Protein AF-A0A3E2C8P9-F1 (afdb_monomer)

Mean predicted aligned error: 7.42 Å

Foldseek 3Di:
DDDDDDDPACLDDPVRVVVVLVVQLVVQQVLCVVAVVDRGSPPQKAWDDCVRVVNDNYPPDTDMHGDGDPVVLVVQQPPPPPGDD

InterPro domains:
  IPR043519 Nucleotidyltransferase superfamily [SSF81301] (17-73)

Radius of gyration: 17.84 Å; Cα contacts (8 Å, |Δi|>4): 79; chains: 1; bounding box: 36×39×56 Å

Structure (mmCIF, N/CA/C/O backbone):
data_AF-A0A3E2C8P9-F1
#
_entry.id   AF-A0A3E2C8P9-F1
#
loop_
_atom_site.group_PDB
_atom_site.id
_atom_site.type_symbol
_atom_site.label_atom_id
_atom_site.label_alt_id
_atom_site.label_comp_id
_atom_site.label_asym_id
_atom_site.label_entity_id
_atom_site.label_seq_id
_atom_site.pdbx_PDB_ins_code
_atom_site.Cartn_x
_atom_site.Cartn_y
_atom_site.Cartn_z
_atom_site.occupancy
_atom_site.B_iso_or_equiv
_atom_site.auth_seq_id
_atom_site.auth_comp_id
_atom_site.auth_asym_id
_atom_site.auth_atom_id
_atom_site.pdbx_PDB_model_num
ATOM 1 N N . MET A 1 1 ? 1.588 -16.288 -41.545 1.00 48.25 1 MET A N 1
ATOM 2 C CA . MET A 1 1 ? 2.703 -15.782 -40.717 1.00 48.25 1 MET A CA 1
ATOM 3 C C . MET A 1 1 ? 2.307 -15.946 -39.261 1.00 48.25 1 MET A C 1
ATOM 5 O O . MET A 1 1 ? 1.229 -15.492 -38.909 1.00 48.25 1 MET A O 1
ATOM 9 N N . SER A 1 2 ? 3.104 -16.645 -38.451 1.00 58.94 2 SER A N 1
ATOM 10 C CA . SER A 1 2 ? 2.856 -16.777 -37.009 1.00 58.94 2 SER A CA 1
ATOM 11 C C . SER A 1 2 ? 3.592 -15.653 -36.291 1.00 58.94 2 SER A C 1
ATOM 13 O O . SER A 1 2 ? 4.822 -15.648 -36.273 1.00 58.94 2 SER A O 1
ATOM 15 N N . SER A 1 3 ? 2.869 -14.677 -35.746 1.00 64.81 3 SER A N 1
ATOM 16 C CA . SER A 1 3 ? 3.457 -13.690 -34.840 1.00 64.81 3 SER A CA 1
ATOM 17 C C . SER A 1 3 ? 3.579 -14.318 -33.454 1.00 64.81 3 SER A C 1
ATOM 19 O O . SER A 1 3 ? 2.571 -14.548 -32.786 1.00 64.81 3 SER A O 1
ATOM 21 N N . ASN A 1 4 ? 4.802 -14.598 -33.012 1.00 70.12 4 ASN A N 1
ATOM 22 C CA . ASN A 1 4 ? 5.043 -14.986 -31.627 1.00 70.12 4 ASN A CA 1
ATOM 23 C C . ASN A 1 4 ? 4.892 -13.741 -30.743 1.00 70.12 4 ASN A C 1
ATOM 25 O O . ASN A 1 4 ? 5.646 -12.781 -30.890 1.00 70.12 4 ASN A O 1
ATOM 29 N N . VAL A 1 5 ? 3.914 -13.745 -29.835 1.00 70.44 5 VAL A N 1
ATOM 30 C CA . VAL A 1 5 ? 3.794 -12.704 -28.808 1.00 70.44 5 VAL A CA 1
ATOM 31 C C . VAL A 1 5 ? 4.873 -12.962 -27.760 1.00 70.44 5 VAL A C 1
ATOM 33 O O . VAL A 1 5 ? 4.792 -13.924 -26.997 1.00 70.44 5 VAL A O 1
ATOM 36 N N . ILE A 1 6 ? 5.905 -12.120 -27.738 1.00 66.75 6 ILE A N 1
ATOM 37 C CA . ILE A 1 6 ? 6.966 -12.174 -26.729 1.00 66.75 6 ILE A CA 1
ATOM 38 C C . ILE A 1 6 ? 6.453 -11.470 -25.468 1.00 66.75 6 ILE A C 1
ATOM 40 O O . ILE A 1 6 ? 6.219 -10.260 -25.480 1.00 66.75 6 ILE A O 1
ATOM 44 N N . ARG A 1 7 ? 6.274 -12.220 -24.374 1.00 64.12 7 ARG A N 1
ATOM 45 C CA . ARG A 1 7 ? 5.967 -11.641 -23.060 1.00 64.12 7 ARG A CA 1
ATOM 46 C C . ARG A 1 7 ? 7.229 -11.019 -22.474 1.00 64.12 7 ARG A C 1
ATOM 48 O O . ARG A 1 7 ? 8.233 -11.701 -22.296 1.00 64.12 7 ARG A O 1
ATOM 55 N N . HIS A 1 8 ? 7.164 -9.727 -22.180 1.00 64.56 8 HIS A N 1
ATOM 56 C CA . HIS A 1 8 ? 8.179 -9.038 -21.392 1.00 64.56 8 HIS A CA 1
ATOM 57 C C . HIS A 1 8 ? 7.732 -9.082 -19.934 1.00 64.56 8 HIS A C 1
ATOM 59 O O . HIS A 1 8 ? 7.145 -8.134 -19.422 1.00 64.56 8 HIS A O 1
ATOM 65 N N . ASP A 1 9 ? 7.933 -10.225 -19.286 1.00 66.12 9 ASP A N 1
ATOM 66 C CA . ASP A 1 9 ? 7.635 -10.352 -17.863 1.00 66.12 9 ASP A CA 1
ATOM 67 C C . ASP A 1 9 ? 8.660 -9.539 -17.050 1.00 66.12 9 ASP A C 1
ATOM 69 O O . A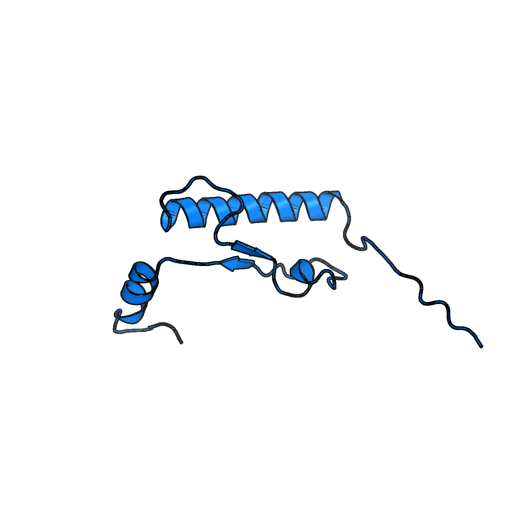SP A 1 9 ? 9.839 -9.478 -17.397 1.00 66.12 9 ASP A O 1
ATOM 73 N N . ASN A 1 10 ? 8.225 -8.926 -15.943 1.00 68.31 10 ASN A N 1
ATOM 74 C CA . ASN A 1 10 ? 9.087 -8.185 -15.007 1.00 68.31 10 ASN A CA 1
ATOM 75 C C . ASN A 1 10 ? 9.834 -6.970 -15.598 1.00 68.31 10 ASN A C 1
ATOM 77 O O . ASN A 1 10 ? 10.984 -6.723 -15.237 1.00 68.31 10 ASN A O 1
ATOM 81 N N . ILE A 1 11 ? 9.168 -6.170 -16.440 1.00 84.81 11 ILE A N 1
ATOM 82 C CA . ILE A 1 11 ? 9.708 -4.904 -16.990 1.00 84.81 11 ILE A CA 1
ATOM 83 C C . ILE A 1 11 ? 10.230 -3.977 -15.876 1.00 84.81 11 ILE A C 1
ATOM 85 O O . ILE A 1 11 ? 11.207 -3.254 -16.060 1.00 84.81 11 ILE A O 1
ATOM 89 N N . ILE A 1 12 ? 9.602 -4.023 -14.698 1.00 90.44 12 ILE A N 1
ATOM 90 C CA . ILE A 1 12 ? 9.992 -3.222 -13.539 1.00 90.44 12 ILE A CA 1
ATOM 91 C C . ILE A 1 12 ? 11.133 -3.925 -12.771 1.00 90.44 12 ILE A C 1
ATOM 93 O O . ILE A 1 12 ? 10.940 -5.051 -12.281 1.00 90.44 12 ILE A O 1
ATOM 97 N N . PRO A 1 13 ? 12.294 -3.259 -12.582 1.00 93.56 13 PRO A N 1
ATOM 98 C CA . PRO A 1 13 ? 13.435 -3.827 -11.870 1.00 93.56 13 PRO A CA 1
ATOM 99 C C . PRO A 1 13 ? 13.084 -4.317 -10.463 1.00 93.56 13 PRO A C 1
ATOM 101 O O . PRO A 1 13 ? 12.260 -3.726 -9.762 1.00 93.56 13 PRO A O 1
ATOM 104 N N . LEU A 1 14 ? 13.756 -5.382 -10.015 1.00 93.12 14 LEU A N 1
ATOM 105 C CA . LEU A 1 14 ? 13.512 -5.982 -8.699 1.00 93.12 14 LEU A CA 1
ATOM 106 C C . LEU A 1 14 ? 13.667 -4.973 -7.552 1.00 93.12 14 LEU A C 1
ATOM 108 O O . LEU A 1 14 ? 12.792 -4.898 -6.696 1.00 93.12 14 LEU A O 1
ATOM 112 N N . VAL A 1 15 ? 14.735 -4.171 -7.569 1.00 96.38 15 VAL A N 1
ATOM 113 C CA . VAL A 1 15 ? 15.003 -3.148 -6.540 1.00 96.38 15 VAL A CA 1
ATOM 114 C C . VAL A 1 15 ? 13.872 -2.117 -6.471 1.00 96.38 15 VAL A C 1
ATOM 116 O O . VAL A 1 15 ? 13.462 -1.690 -5.389 1.00 96.38 15 VAL A O 1
ATOM 119 N N . THR A 1 16 ? 13.305 -1.758 -7.624 1.00 95.81 16 THR A N 1
ATOM 120 C CA . THR A 1 16 ? 12.157 -0.853 -7.700 1.00 95.81 16 THR A CA 1
ATOM 121 C C . THR A 1 16 ? 10.910 -1.501 -7.104 1.00 95.81 16 THR A C 1
ATOM 123 O O . THR A 1 16 ? 10.248 -0.885 -6.274 1.00 95.81 16 THR A O 1
ATOM 126 N N . ARG A 1 17 ? 10.621 -2.767 -7.438 1.00 95.19 17 ARG A N 1
ATOM 127 C CA . ARG A 1 17 ? 9.491 -3.515 -6.853 1.00 95.19 17 ARG A CA 1
ATOM 128 C C . ARG A 1 17 ? 9.620 -3.685 -5.338 1.00 95.19 17 ARG A C 1
ATOM 130 O O . ARG A 1 17 ? 8.630 -3.542 -4.631 1.00 95.19 17 ARG A O 1
ATOM 137 N N . GLN A 1 18 ? 10.829 -3.927 -4.831 1.00 97.56 18 GLN A N 1
ATOM 138 C CA . GLN A 1 18 ? 11.106 -3.979 -3.389 1.00 97.56 18 GLN A CA 1
ATOM 139 C C . GLN A 1 18 ? 10.850 -2.627 -2.713 1.00 97.56 18 GLN A C 1
ATOM 141 O O . GLN A 1 18 ? 10.238 -2.575 -1.648 1.00 97.56 18 GLN A O 1
ATOM 146 N N . SER A 1 19 ? 11.258 -1.530 -3.354 1.00 97.62 19 SER A N 1
ATOM 147 C CA . SER A 1 19 ? 10.997 -0.176 -2.853 1.00 97.62 19 SER A CA 1
ATOM 148 C C . SER A 1 19 ? 9.499 0.142 -2.824 1.00 97.62 19 SER A C 1
ATOM 150 O O . SER A 1 19 ? 9.012 0.707 -1.847 1.00 97.62 19 SER A O 1
ATOM 152 N N . ILE A 1 20 ? 8.756 -0.257 -3.864 1.00 96.94 20 ILE A N 1
ATOM 153 C CA . ILE A 1 20 ? 7.294 -0.118 -3.917 1.00 96.94 20 ILE A CA 1
ATOM 154 C C . ILE A 1 20 ? 6.646 -0.921 -2.787 1.00 96.94 20 ILE A C 1
ATOM 156 O O . ILE A 1 20 ? 5.848 -0.364 -2.039 1.00 96.94 20 ILE A O 1
ATOM 160 N N . ALA A 1 21 ? 7.044 -2.185 -2.607 1.00 97.56 21 ALA A N 1
ATOM 161 C CA . ALA A 1 21 ? 6.524 -3.044 -1.547 1.00 97.56 21 ALA A CA 1
ATOM 162 C C . ALA A 1 21 ? 6.757 -2.454 -0.150 1.00 97.56 21 ALA A C 1
ATOM 164 O O . ALA A 1 21 ? 5.825 -2.355 0.642 1.00 97.56 21 ALA A O 1
ATOM 165 N N . SER A 1 22 ? 7.973 -1.982 0.137 1.00 98.44 22 SER A N 1
ATOM 166 C CA . SER A 1 22 ? 8.288 -1.346 1.421 1.00 98.44 22 SER A CA 1
ATOM 167 C C . SER A 1 22 ? 7.424 -0.105 1.687 1.00 98.44 22 SER A C 1
ATOM 169 O O . SER A 1 22 ? 6.898 0.060 2.791 1.00 98.44 22 SER A O 1
ATOM 171 N N . ARG A 1 23 ? 7.214 0.746 0.673 1.00 97.69 23 ARG A N 1
ATOM 172 C CA . ARG A 1 23 ? 6.360 1.939 0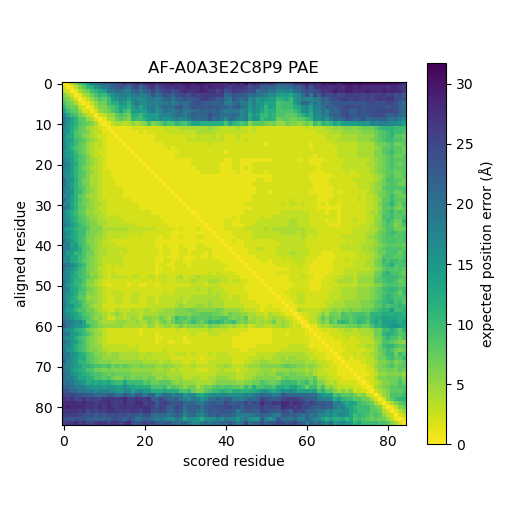.793 1.00 97.69 23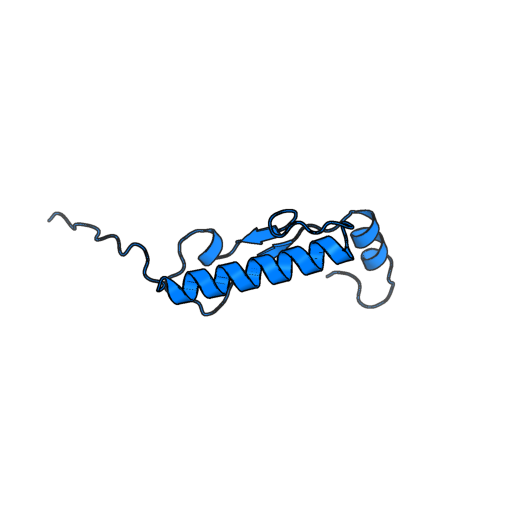 ARG A CA 1
ATOM 173 C C . ARG A 1 23 ? 4.889 1.578 0.979 1.00 97.69 23 ARG A C 1
ATOM 175 O O . ARG A 1 23 ? 4.238 2.162 1.836 1.00 97.69 23 ARG A O 1
ATOM 182 N N . TYR A 1 24 ? 4.387 0.594 0.239 1.00 98.06 24 TYR A N 1
ATOM 183 C CA . TYR A 1 24 ? 3.022 0.091 0.384 1.00 98.06 24 TYR A CA 1
ATOM 184 C C . TYR A 1 24 ? 2.746 -0.430 1.794 1.00 98.06 24 TYR A C 1
ATOM 186 O O . TYR A 1 24 ? 1.741 -0.059 2.396 1.00 98.06 24 TYR A O 1
ATOM 194 N N . HIS A 1 25 ? 3.652 -1.243 2.344 1.00 98.38 25 HIS A N 1
ATOM 195 C CA . HIS A 1 25 ? 3.533 -1.758 3.709 1.00 98.38 25 HIS A CA 1
ATOM 196 C C . HIS A 1 25 ? 3.567 -0.630 4.742 1.00 98.38 25 HIS A C 1
ATOM 198 O O . HIS A 1 25 ? 2.762 -0.623 5.669 1.00 98.38 25 HIS A O 1
ATOM 204 N N . THR A 1 26 ? 4.422 0.376 4.532 1.00 98.44 26 THR A N 1
ATOM 205 C CA . THR A 1 26 ? 4.488 1.569 5.393 1.00 98.44 26 THR A CA 1
ATOM 206 C C . THR A 1 26 ? 3.167 2.346 5.389 1.00 98.44 26 THR A C 1
ATOM 208 O O . THR A 1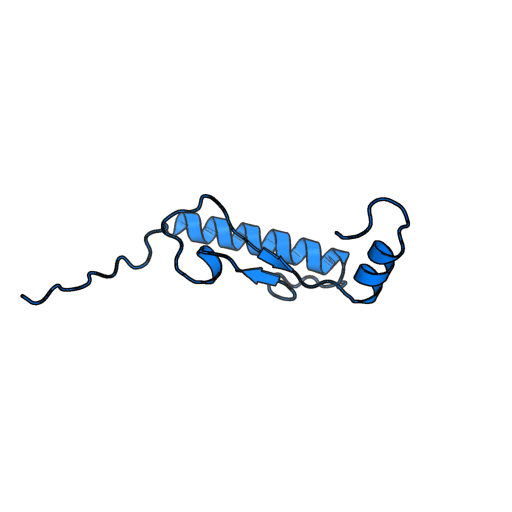 26 ? 2.646 2.669 6.454 1.00 98.44 26 THR A O 1
ATOM 211 N N . VAL A 1 27 ? 2.596 2.610 4.208 1.00 97.75 27 VAL A N 1
ATOM 212 C CA . VAL A 1 27 ? 1.305 3.310 4.070 1.00 97.75 27 VAL A CA 1
ATOM 213 C C . VAL A 1 27 ? 0.171 2.487 4.681 1.00 97.75 27 VAL A C 1
ATOM 215 O O . VAL A 1 27 ? -0.613 3.009 5.467 1.00 97.75 27 VAL A O 1
ATOM 218 N N . THR A 1 28 ? 0.121 1.188 4.381 1.00 98.38 28 THR A N 1
ATOM 219 C CA . THR A 1 28 ? -0.894 0.265 4.911 1.00 98.38 28 THR A CA 1
ATOM 220 C C . THR A 1 28 ? -0.869 0.224 6.434 1.00 98.38 28 THR A C 1
ATOM 222 O O . THR A 1 28 ? -1.911 0.329 7.074 1.00 98.38 28 THR A O 1
ATOM 225 N N . LYS A 1 29 ? 0.324 0.135 7.030 1.00 98.50 29 LYS A N 1
ATOM 226 C CA . LYS A 1 29 ? 0.495 0.158 8.482 1.00 98.50 29 LYS A CA 1
ATOM 227 C C . LYS A 1 29 ? -0.016 1.451 9.100 1.00 98.50 29 LYS A C 1
ATOM 229 O O . LYS A 1 29 ? -0.730 1.392 10.092 1.00 98.50 29 LYS A O 1
ATOM 234 N N . ALA A 1 30 ? 0.332 2.599 8.519 1.00 98.12 30 ALA A N 1
ATOM 235 C CA . ALA A 1 30 ? -0.101 3.897 9.029 1.00 98.12 30 ALA A CA 1
ATOM 236 C C . ALA A 1 30 ? -1.635 4.019 9.032 1.00 98.12 30 ALA A C 1
ATOM 238 O O . ALA A 1 30 ? -2.219 4.424 10.031 1.00 98.12 30 ALA A O 1
ATOM 239 N N . ILE A 1 31 ? -2.290 3.589 7.951 1.00 97.12 31 ILE A N 1
ATOM 240 C CA . ILE A 1 31 ? -3.756 3.576 7.837 1.00 97.12 31 ILE A CA 1
ATOM 241 C C . ILE A 1 31 ? -4.380 2.613 8.852 1.00 97.12 31 ILE A C 1
ATOM 243 O O . ILE A 1 31 ? -5.355 2.958 9.515 1.00 97.12 31 ILE A O 1
ATOM 247 N N . ASN A 1 32 ? -3.801 1.425 9.025 1.00 98.06 32 ASN A N 1
ATOM 248 C CA . ASN A 1 32 ? -4.289 0.443 9.992 1.00 98.06 32 ASN A CA 1
ATOM 249 C C . ASN A 1 32 ? -4.129 0.901 11.442 1.00 98.06 32 ASN A C 1
ATOM 251 O O . ASN A 1 32 ? -4.992 0.612 12.271 1.00 98.06 32 ASN A O 1
ATOM 255 N N . GLN A 1 33 ? -3.064 1.635 11.750 1.00 98.00 33 GLN A N 1
ATOM 256 C CA . GLN A 1 33 ? -2.875 2.225 13.070 1.00 98.00 33 GLN A CA 1
ATOM 257 C C . GLN A 1 33 ? -3.903 3.324 13.336 1.00 98.00 33 GLN A C 1
ATOM 259 O O . GLN A 1 33 ? -4.473 3.349 14.422 1.00 98.00 33 GLN A O 1
ATOM 264 N N . GLU A 1 34 ? -4.159 4.180 12.344 1.00 96.00 34 GLU A N 1
ATOM 265 C CA . GLU A 1 34 ? -5.084 5.307 12.469 1.00 96.00 34 GLU A CA 1
ATOM 266 C C . GLU A 1 34 ? -6.542 4.852 12.598 1.00 96.00 34 GLU A C 1
ATOM 268 O O . GLU A 1 34 ? -7.249 5.280 13.505 1.00 96.00 34 GLU A O 1
ATOM 273 N N . PHE A 1 35 ? -6.996 3.966 11.709 1.00 95.88 35 PHE A N 1
ATOM 274 C CA . PHE A 1 35 ? -8.426 3.683 11.563 1.00 95.88 35 PHE A CA 1
ATOM 275 C C . PHE A 1 35 ? -8.858 2.329 12.129 1.00 95.88 35 PHE A C 1
ATOM 277 O O . PHE A 1 35 ? -10.024 2.148 12.461 1.00 95.88 35 PHE A O 1
ATOM 284 N N . TRP A 1 36 ? -7.938 1.374 12.264 1.00 96.44 36 TRP A N 1
ATOM 285 C CA . TRP A 1 36 ? -8.272 -0.010 12.623 1.00 96.44 36 TRP A CA 1
ATOM 286 C C . TRP A 1 36 ? -7.647 -0.470 13.945 1.00 96.44 36 TRP A C 1
ATOM 288 O O . TRP A 1 36 ? -7.834 -1.623 14.334 1.00 96.44 36 TRP A O 1
ATOM 298 N N . ASN A 1 37 ? -6.892 0.400 14.635 1.00 96.69 37 ASN A N 1
ATOM 299 C CA . ASN A 1 37 ? -6.102 0.057 15.825 1.00 96.69 37 ASN A CA 1
ATOM 300 C C . ASN A 1 37 ? -5.270 -1.231 15.621 1.00 96.69 37 ASN A C 1
ATOM 302 O O . ASN A 1 37 ? -5.198 -2.111 16.482 1.00 96.69 37 ASN A O 1
ATOM 306 N N . SER A 1 38 ? -4.677 -1.369 14.434 1.00 97.38 38 SER A N 1
ATOM 307 C CA . SER A 1 38 ? -3.974 -2.568 13.981 1.00 97.38 38 SER A CA 1
ATOM 308 C C . SER A 1 38 ? -2.569 -2.220 13.498 1.00 97.38 38 SER A C 1
ATOM 310 O O . SER A 1 38 ? -2.337 -1.188 12.877 1.00 97.38 38 SER A O 1
ATOM 312 N N . THR A 1 39 ? -1.602 -3.099 13.762 1.00 97.62 39 THR A N 1
ATOM 313 C CA . THR A 1 39 ? -0.212 -2.957 13.288 1.00 97.62 39 THR A CA 1
ATOM 314 C C . THR A 1 39 ? 0.057 -3.719 11.993 1.00 97.62 39 THR A C 1
ATOM 316 O O . THR A 1 39 ? 1.204 -3.784 11.546 1.00 97.62 39 THR A O 1
ATOM 319 N N . SER A 1 40 ? -0.985 -4.307 11.401 1.00 97.62 40 SER A N 1
ATOM 320 C CA . SER A 1 40 ? -0.898 -5.064 10.158 1.00 97.62 40 SER A CA 1
ATOM 321 C C . SER A 1 40 ? -0.397 -4.196 9.005 1.00 97.62 40 SER A C 1
ATOM 323 O O . SER A 1 40 ? -0.843 -3.068 8.808 1.00 97.62 40 SER A O 1
ATOM 325 N N . GLU A 1 41 ? 0.506 -4.750 8.203 1.00 97.88 41 GLU A N 1
ATOM 326 C CA . GLU A 1 41 ? 1.092 -4.071 7.042 1.00 97.88 41 GLU A CA 1
ATOM 327 C C . GLU A 1 41 ? 0.460 -4.536 5.717 1.00 97.88 41 GLU A C 1
ATOM 329 O O . GLU A 1 41 ? 0.932 -4.167 4.640 1.00 97.88 41 GLU A O 1
ATOM 334 N N . THR A 1 42 ? -0.583 -5.374 5.778 1.00 96.88 42 THR A N 1
ATOM 335 C CA . THR A 1 42 ? -1.180 -6.033 4.600 1.00 96.88 42 THR A CA 1
ATOM 336 C C . THR A 1 42 ? -2.707 -6.011 4.542 1.00 96.88 42 THR A C 1
ATOM 338 O O . THR A 1 42 ? -3.264 -6.300 3.488 1.00 96.88 42 THR A O 1
ATOM 341 N N . THR A 1 43 ? -3.397 -5.705 5.640 1.00 97.81 43 THR A N 1
ATOM 342 C CA . THR A 1 43 ? -4.871 -5.662 5.685 1.00 97.81 43 THR A CA 1
ATOM 343 C C . THR A 1 43 ? -5.403 -4.285 5.304 1.00 97.81 43 THR A C 1
ATOM 345 O O . THR A 1 43 ? -4.683 -3.300 5.440 1.00 97.81 43 THR A O 1
ATOM 348 N N . HIS A 1 44 ? -6.669 -4.221 4.875 1.00 97.81 44 HIS A N 1
ATOM 349 C CA . HIS A 1 44 ? -7.399 -2.982 4.546 1.00 97.81 44 HIS A CA 1
ATOM 350 C C . HIS A 1 44 ? -6.752 -2.116 3.456 1.00 97.81 44 HIS A C 1
ATOM 352 O O . HIS A 1 44 ? -7.051 -0.931 3.325 1.00 97.81 44 HIS A O 1
ATOM 358 N N . SER A 1 45 ? -5.881 -2.708 2.641 1.00 97.75 45 SER A N 1
ATOM 359 C CA . SER A 1 45 ? -5.309 -2.069 1.464 1.00 97.75 45 SER A CA 1
ATOM 360 C C . SER A 1 45 ? -5.177 -3.063 0.315 1.00 97.75 45 SER A C 1
ATOM 362 O O . SER A 1 45 ? -5.010 -4.268 0.519 1.00 97.75 45 SER A O 1
ATOM 364 N N . LEU A 1 46 ? -5.248 -2.552 -0.911 1.00 97.88 46 LEU A N 1
ATOM 365 C CA . LEU A 1 46 ? -5.097 -3.324 -2.134 1.00 97.88 46 LEU A CA 1
ATOM 366 C C . LEU A 1 46 ? -4.336 -2.505 -3.178 1.00 97.88 46 LEU A C 1
ATOM 368 O O . LEU A 1 46 ? -4.688 -1.359 -3.459 1.00 97.88 46 LEU A O 1
ATOM 372 N N . TYR A 1 47 ? -3.328 -3.107 -3.814 1.00 97.25 47 TYR A N 1
ATOM 373 C CA . TYR A 1 47 ? -2.762 -2.544 -5.039 1.00 97.25 47 TYR A CA 1
ATOM 374 C C . TYR A 1 47 ? -3.817 -2.529 -6.140 1.00 97.25 47 TYR A C 1
ATOM 376 O O . TYR A 1 47 ? -4.362 -3.572 -6.506 1.00 97.25 47 TYR A O 1
ATOM 384 N N . VAL A 1 48 ? -4.048 -1.363 -6.728 1.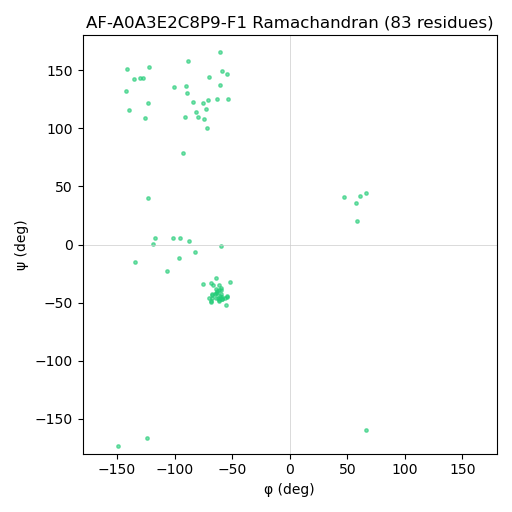00 96.31 48 VAL A N 1
ATOM 385 C CA . VAL A 1 48 ? -4.951 -1.205 -7.869 1.00 96.31 48 VAL A CA 1
ATOM 386 C C . VAL A 1 48 ? -4.207 -0.548 -9.031 1.00 96.31 48 VAL A C 1
ATOM 388 O O . VAL A 1 48 ? -2.973 -0.550 -9.085 1.00 96.31 48 VAL A O 1
ATOM 391 N N . GLY A 1 49 ? -4.946 -0.077 -10.033 1.00 94.50 49 GLY A N 1
ATOM 392 C CA . GLY A 1 49 ? -4.337 0.548 -11.199 1.00 94.50 49 GLY A CA 1
ATOM 393 C C . GLY A 1 49 ? -3.509 -0.420 -12.044 1.00 94.50 49 GLY A C 1
ATOM 394 O O . GLY A 1 49 ? -3.700 -1.639 -12.021 1.00 94.50 49 GLY A O 1
ATOM 395 N N . SER A 1 50 ? -2.606 0.136 -12.849 1.00 93.50 50 SER A N 1
ATOM 396 C CA . SER A 1 50 ? -1.762 -0.646 -13.761 1.00 93.50 50 SER A CA 1
ATOM 397 C C . SER A 1 50 ? -0.824 -1.592 -13.006 1.00 93.50 50 SER A C 1
ATOM 399 O O . SER A 1 50 ? -0.638 -2.735 -13.427 1.00 93.50 50 SER A O 1
ATOM 401 N N . TYR A 1 51 ? -0.278 -1.146 -11.871 1.00 94.06 51 TYR A N 1
ATOM 402 C CA . TYR A 1 51 ? 0.629 -1.943 -11.051 1.00 94.06 51 TYR A CA 1
ATOM 403 C C . TYR A 1 51 ? -0.104 -3.113 -10.387 1.00 94.06 51 TYR A C 1
ATOM 405 O O . TYR A 1 51 ? 0.317 -4.258 -10.542 1.00 94.06 51 TYR A O 1
ATOM 413 N N . GLY A 1 52 ? -1.253 -2.862 -9.747 1.00 93.75 52 GLY A N 1
ATOM 414 C CA . GLY A 1 52 ? -2.062 -3.907 -9.112 1.00 93.75 52 GLY A CA 1
ATOM 415 C C . GLY A 1 52 ? -2.637 -4.939 -10.085 1.00 93.75 52 GLY A C 1
ATOM 416 O O . GLY A 1 52 ? -2.789 -6.103 -9.730 1.00 93.75 52 GLY A O 1
ATOM 417 N N . ARG A 1 53 ? -2.897 -4.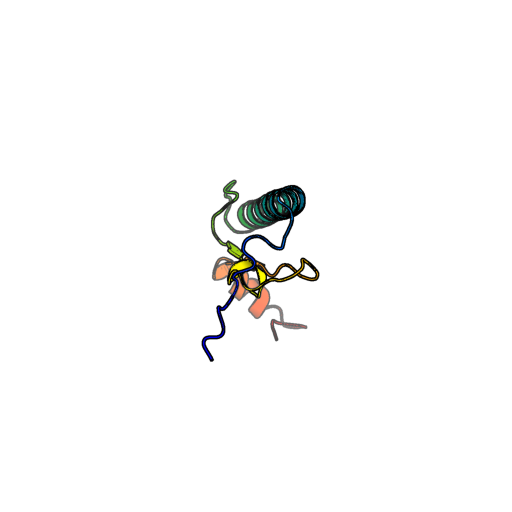549 -11.343 1.00 93.00 53 ARG A N 1
ATOM 418 C CA . ARG A 1 53 ? -3.353 -5.466 -12.406 1.00 93.00 53 ARG A CA 1
ATOM 419 C C . ARG A 1 53 ? -2.222 -6.152 -13.174 1.00 93.00 53 ARG A C 1
ATOM 421 O O . ARG A 1 53 ? -2.505 -6.874 -14.127 1.00 93.00 53 ARG A O 1
ATOM 428 N N . ASN A 1 54 ? -0.963 -5.933 -12.792 1.00 90.38 54 ASN A N 1
ATOM 429 C CA . ASN A 1 54 ? 0.208 -6.479 -13.480 1.00 90.38 54 ASN A CA 1
ATOM 430 C C . ASN A 1 54 ? 0.288 -6.079 -14.973 1.00 90.38 54 ASN A C 1
ATOM 432 O O . ASN A 1 54 ? 0.714 -6.857 -15.823 1.00 90.38 54 ASN A O 1
ATOM 436 N N . THR A 1 55 ? -0.140 -4.856 -15.302 1.00 89.75 55 THR A N 1
ATOM 437 C CA . THR A 1 55 ? -0.045 -4.274 -16.655 1.00 89.75 55 THR A CA 1
ATOM 438 C C . THR A 1 55 ? 0.855 -3.036 -16.702 1.00 89.75 55 THR A C 1
ATOM 440 O O . THR A 1 55 ? 0.910 -2.351 -17.722 1.00 89.75 55 THR A O 1
ATOM 443 N N . ALA A 1 56 ? 1.518 -2.697 -15.595 1.00 90.50 56 ALA A N 1
ATOM 444 C CA . ALA A 1 56 ? 2.433 -1.567 -15.519 1.00 90.50 56 ALA A CA 1
ATOM 445 C C . ALA A 1 56 ? 3.725 -1.846 -16.300 1.00 90.50 56 ALA A C 1
ATOM 447 O O . ALA A 1 56 ? 4.435 -2.815 -16.036 1.00 90.50 56 ALA A O 1
ATOM 448 N N . ILE A 1 57 ? 4.044 -0.955 -17.239 1.00 88.88 57 ILE A N 1
ATOM 449 C CA . ILE A 1 57 ? 5.305 -0.973 -17.999 1.00 88.88 57 ILE A CA 1
ATOM 450 C C . ILE A 1 57 ? 6.370 -0.044 -17.396 1.00 88.88 57 ILE A C 1
ATOM 452 O O . ILE A 1 57 ? 7.531 -0.091 -17.785 1.00 88.88 57 ILE A O 1
ATOM 456 N N . ASN A 1 58 ? 5.977 0.817 -16.458 1.00 87.88 58 ASN A N 1
ATOM 457 C CA . ASN A 1 58 ? 6.843 1.718 -15.707 1.00 87.88 58 ASN A CA 1
ATOM 458 C C . ASN A 1 58 ? 6.253 1.941 -14.301 1.00 87.88 58 ASN A C 1
ATOM 460 O O . ASN A 1 58 ? 5.283 1.286 -13.924 1.00 87.88 58 ASN A O 1
ATOM 464 N N . THR A 1 59 ? 6.844 2.849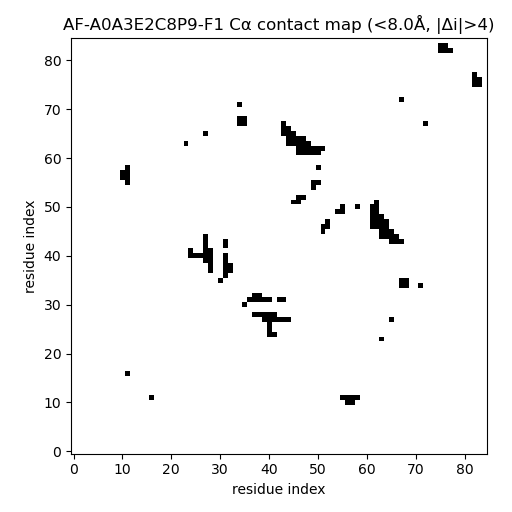 -13.524 1.00 87.44 59 THR A N 1
ATOM 465 C CA . THR A 1 59 ? 6.413 3.165 -12.152 1.00 87.44 59 THR A CA 1
ATOM 466 C C . THR A 1 59 ? 6.085 4.645 -11.989 1.00 87.44 59 THR A C 1
ATOM 468 O O . THR A 1 59 ? 6.498 5.245 -10.999 1.00 87.44 59 THR A O 1
ATOM 471 N N . SER A 1 60 ? 5.430 5.248 -12.990 1.00 86.88 60 SER A N 1
ATOM 472 C CA . SER A 1 60 ? 4.983 6.648 -12.903 1.00 86.88 60 SER A CA 1
ATOM 473 C C . SER A 1 60 ? 4.104 6.846 -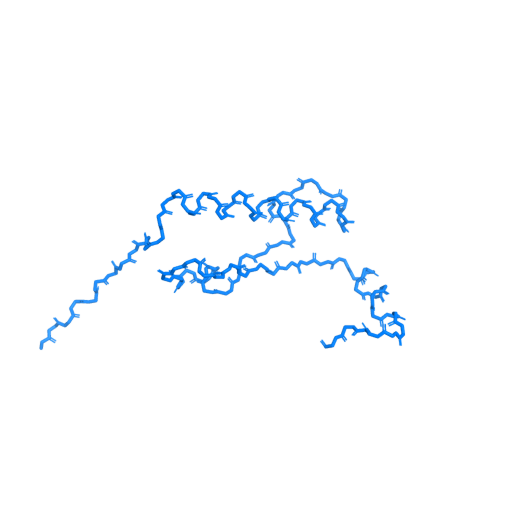11.670 1.00 86.88 60 SER A C 1
ATOM 475 O O . SER A 1 60 ? 4.418 7.667 -10.815 1.00 86.88 60 SER A O 1
ATOM 477 N N . ASP A 1 61 ? 3.081 5.998 -11.544 1.00 88.31 61 ASP A N 1
ATOM 478 C CA . ASP A 1 61 ? 2.070 6.073 -10.497 1.00 88.31 61 ASP A CA 1
ATOM 479 C C . ASP A 1 61 ? 1.816 4.680 -9.913 1.00 88.31 61 ASP A C 1
ATOM 481 O O . ASP A 1 61 ? 1.848 3.670 -10.627 1.00 88.31 61 ASP A O 1
ATOM 485 N N . ILE A 1 62 ? 1.591 4.628 -8.600 1.00 94.88 62 ILE A N 1
ATOM 486 C CA . ILE A 1 62 ? 1.230 3.416 -7.862 1.00 94.88 62 ILE A CA 1
ATOM 487 C C . ILE A 1 62 ? -0.060 3.711 -7.107 1.00 94.88 62 ILE A C 1
ATOM 489 O O . ILE A 1 62 ? -0.052 4.449 -6.124 1.00 94.88 62 ILE A O 1
ATOM 493 N N . ASP A 1 63 ? -1.153 3.111 -7.566 1.00 95.75 63 ASP A N 1
ATOM 494 C CA . ASP A 1 63 ? -2.472 3.311 -6.979 1.00 95.75 63 ASP A CA 1
ATOM 495 C C . ASP A 1 63 ? -2.726 2.296 -5.856 1.00 95.75 63 ASP A C 1
ATOM 497 O O . ASP A 1 63 ? -2.560 1.083 -6.037 1.00 95.75 63 ASP A O 1
ATOM 501 N N . ILE A 1 64 ? -3.162 2.789 -4.696 1.00 97.06 64 ILE A N 1
ATOM 502 C CA . ILE A 1 64 ? -3.514 1.974 -3.529 1.00 97.06 64 ILE A CA 1
ATOM 503 C C . ILE A 1 64 ? -4.956 2.293 -3.150 1.00 97.06 64 ILE A C 1
ATOM 505 O O . ILE A 1 64 ? -5.288 3.440 -2.860 1.00 97.06 64 ILE A O 1
ATOM 509 N N . LEU A 1 65 ? -5.806 1.271 -3.149 1.00 97.38 65 LEU A N 1
ATOM 510 C CA . LEU A 1 65 ? -7.151 1.348 -2.597 1.00 97.38 65 LEU A CA 1
ATOM 511 C C . LEU A 1 65 ? -7.096 0.957 -1.125 1.00 97.38 65 LEU A C 1
ATOM 513 O O . LEU A 1 65 ? -6.418 -0.006 -0.775 1.00 97.38 65 LEU A O 1
ATOM 517 N N . VAL A 1 66 ? -7.791 1.704 -0.273 1.00 96.25 66 VAL A N 1
ATOM 518 C CA . VAL A 1 66 ? -7.777 1.511 1.179 1.00 96.25 66 VAL A CA 1
ATOM 519 C C . VAL A 1 66 ? -9.200 1.448 1.704 1.00 96.25 66 VAL A C 1
ATOM 521 O O . VAL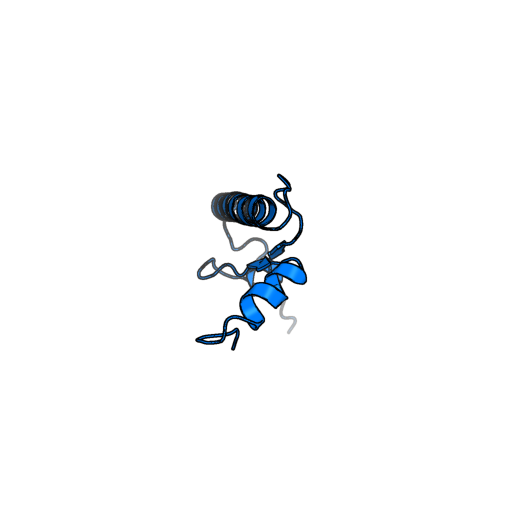 A 1 66 ? -10.088 2.134 1.198 1.00 96.25 66 VAL A O 1
ATOM 524 N N . GLU A 1 67 ? -9.409 0.601 2.699 1.00 95.19 67 GLU A N 1
ATOM 525 C CA . GLU A 1 67 ? -10.677 0.446 3.398 1.00 95.19 67 GLU A CA 1
ATOM 526 C C . GLU A 1 67 ? -10.606 1.204 4.728 1.00 95.19 67 GLU A C 1
ATOM 528 O O . GLU A 1 67 ? -9.613 1.112 5.455 1.00 95.19 67 GLU A O 1
ATOM 533 N N . ILE A 1 68 ? -11.663 1.944 5.052 1.00 93.19 68 ILE A N 1
ATOM 534 C CA . ILE A 1 68 ? -11.828 2.629 6.339 1.00 93.19 68 ILE A CA 1
ATOM 535 C C . ILE A 1 68 ? -13.125 2.152 7.009 1.00 93.19 68 ILE A C 1
ATOM 537 O O . ILE A 1 68 ? -14.051 1.756 6.296 1.00 93.19 68 ILE A O 1
ATOM 541 N N . PRO A 1 69 ? -13.224 2.191 8.350 1.00 93.69 69 PRO A N 1
ATOM 542 C CA . PRO A 1 69 ? -14.451 1.844 9.055 1.00 93.69 69 PRO A CA 1
ATOM 543 C C . PRO A 1 69 ? -15.632 2.726 8.638 1.00 93.69 69 PRO A C 1
ATOM 545 O O . PRO A 1 69 ? -15.476 3.910 8.333 1.00 93.69 69 PRO A O 1
ATOM 548 N N . GLU A 1 70 ? -16.840 2.168 8.695 1.00 90.44 70 GLU A N 1
ATOM 549 C CA . GLU A 1 70 ? -18.073 2.890 8.361 1.00 90.44 70 GLU A CA 1
ATOM 550 C C . GLU A 1 70 ? -18.288 4.125 9.252 1.00 90.44 70 GLU A C 1
ATOM 552 O O . GLU A 1 70 ? -18.681 5.185 8.767 1.00 90.44 70 GLU A O 1
ATOM 557 N N . ASP A 1 71 ? -17.967 4.029 10.544 1.00 88.81 71 ASP A N 1
ATOM 558 C CA . ASP A 1 71 ? -18.079 5.153 11.481 1.00 88.81 71 ASP A CA 1
ATOM 559 C C . ASP A 1 71 ? -17.182 6.335 11.081 1.00 88.81 71 ASP A C 1
ATOM 561 O O . ASP A 1 71 ? -17.575 7.497 11.214 1.00 88.81 71 ASP A O 1
ATOM 565 N N . GLU A 1 72 ? -16.005 6.046 10.523 1.00 89.00 72 GLU A N 1
ATOM 566 C CA . GLU A 1 72 ? -15.082 7.051 9.998 1.00 89.00 72 GLU A CA 1
ATOM 567 C C . GLU A 1 72 ? -15.632 7.690 8.723 1.00 89.00 72 GLU A C 1
ATOM 569 O O . GLU A 1 72 ? -15.693 8.917 8.621 1.00 89.00 72 GLU A O 1
ATOM 574 N N . TYR A 1 73 ? -16.138 6.879 7.790 1.00 84.69 73 TYR A N 1
ATOM 575 C CA . TYR A 1 73 ? -16.846 7.374 6.608 1.00 84.69 73 TYR A CA 1
ATOM 576 C C . TYR A 1 73 ? -18.008 8.307 6.986 1.00 84.69 73 TYR A C 1
ATOM 578 O O . TYR A 1 73 ? -18.144 9.403 6.434 1.00 84.69 73 TYR A O 1
ATOM 586 N N . ASN A 1 74 ? -18.812 7.917 7.976 1.00 84.62 74 ASN A N 1
ATOM 587 C CA . ASN A 1 74 ? -19.923 8.717 8.478 1.00 84.62 74 ASN A CA 1
ATOM 588 C C . ASN A 1 74 ? -19.428 10.040 9.081 1.00 84.62 74 ASN A C 1
ATOM 590 O O . ASN A 1 74 ? -19.957 11.103 8.747 1.00 84.62 74 ASN A O 1
ATOM 594 N N . ARG A 1 75 ? -18.373 10.015 9.908 1.00 82.06 75 ARG A N 1
ATOM 595 C CA . ARG A 1 75 ? -17.758 11.217 10.501 1.00 82.06 75 ARG A CA 1
ATOM 596 C C . ARG A 1 75 ? -17.354 12.246 9.439 1.00 82.06 75 ARG A C 1
ATOM 598 O O . ARG A 1 75 ? -17.634 13.439 9.599 1.00 82.06 75 ARG A O 1
ATOM 605 N N . TYR A 1 76 ? -16.739 11.796 8.347 1.00 75.38 76 TYR A N 1
ATOM 606 C CA . TYR A 1 76 ? -16.344 12.675 7.243 1.00 75.38 76 TYR A CA 1
ATOM 607 C C . TYR A 1 76 ? -17.534 13.112 6.376 1.00 75.38 76 TYR A C 1
ATOM 609 O O . TYR A 1 76 ? -17.584 14.266 5.952 1.00 75.38 76 TYR A O 1
ATOM 617 N N . SER A 1 77 ? -18.536 12.251 6.189 1.00 72.31 77 SER A N 1
ATOM 618 C CA . SER A 1 77 ? -19.751 12.555 5.416 1.00 72.31 77 SER A CA 1
ATOM 619 C C . SER A 1 77 ? -20.650 13.605 6.083 1.00 72.31 77 SER A C 1
ATOM 621 O O . SER A 1 77 ? -21.280 14.411 5.399 1.00 72.31 77 SER A O 1
ATOM 623 N N . TYR A 1 78 ? -20.698 13.648 7.419 1.00 64.38 78 TYR A N 1
ATOM 624 C CA . TYR A 1 78 ? -21.497 14.632 8.163 1.00 64.38 78 TYR A CA 1
ATOM 625 C C . TYR A 1 78 ? -20.813 16.000 8.336 1.00 64.38 78 TYR A C 1
ATOM 627 O O . TYR A 1 78 ? -21.450 16.951 8.807 1.00 64.38 78 TYR A O 1
ATOM 635 N N . SER A 1 79 ? -19.544 16.144 7.940 1.00 61.25 79 SER A N 1
ATOM 636 C CA . SER A 1 79 ? -18.842 17.431 7.974 1.00 61.25 79 SER A CA 1
ATOM 637 C C . SER A 1 79 ? -19.393 18.362 6.882 1.00 61.25 79 SER A C 1
ATOM 639 O O . SER A 1 79 ? -19.070 18.248 5.705 1.00 61.25 79 SER A O 1
ATOM 641 N N . LYS A 1 80 ? -20.271 19.291 7.288 1.00 55.69 80 LYS A N 1
ATOM 642 C CA . LYS A 1 80 ? -21.148 20.131 6.440 1.00 55.69 80 LYS A CA 1
ATOM 643 C C . LYS A 1 80 ? -20.482 21.063 5.410 1.00 55.69 80 LYS A C 1
ATOM 645 O O . LYS A 1 80 ? -21.206 21.743 4.688 1.00 55.69 80 LYS A O 1
ATOM 650 N N . TRP A 1 81 ? -19.157 21.121 5.316 1.00 53.84 81 TRP A N 1
ATOM 651 C CA . TRP A 1 81 ? -18.453 21.990 4.369 1.00 53.84 81 TRP A CA 1
ATOM 652 C C . TRP A 1 81 ? -17.251 21.238 3.784 1.00 53.84 81 TRP A C 1
ATOM 654 O O . TRP A 1 81 ? -16.336 20.893 4.524 1.00 53.84 81 TRP A O 1
ATOM 664 N N . ASN A 1 82 ? -17.274 20.985 2.467 1.00 61.34 82 ASN A N 1
ATOM 665 C CA . ASN A 1 82 ? -16.346 20.122 1.709 1.00 61.34 82 ASN A CA 1
ATOM 666 C C . ASN A 1 82 ? -16.426 18.624 2.054 1.00 61.34 82 ASN A C 1
ATOM 668 O O . ASN A 1 82 ? -15.403 17.958 2.212 1.00 61.34 82 ASN A O 1
ATOM 672 N N . GLY A 1 83 ? -17.651 18.104 2.163 1.00 59.41 83 GLY A N 1
ATOM 673 C CA . GLY A 1 83 ? -17.889 16.665 2.265 1.00 59.41 83 GLY A CA 1
ATOM 674 C C . GLY A 1 83 ? -17.379 15.898 1.040 1.00 59.41 83 GLY A C 1
ATOM 675 O O . GLY A 1 83 ? -17.067 16.478 -0.003 1.00 59.41 83 GLY A O 1
ATOM 676 N N . GLN A 1 84 ? -17.294 14.579 1.190 1.00 59.78 84 GLN A N 1
ATOM 677 C CA . GLN A 1 84 ? -16.816 13.664 0.156 1.00 59.78 84 GLN A CA 1
ATOM 678 C C . GLN A 1 84 ? -17.593 13.876 -1.163 1.00 59.78 84 GLN A C 1
ATOM 680 O O . GLN A 1 84 ? -18.824 13.898 -1.152 1.00 59.78 84 GLN A O 1
ATOM 685 N N . SER A 1 85 ? -16.868 14.121 -2.265 1.00 60.44 85 SER A N 1
ATOM 686 C CA . SER A 1 85 ? -17.418 14.421 -3.605 1.00 60.44 85 SER A CA 1
ATOM 687 C C . SER A 1 85 ? -17.589 13.175 -4.461 1.00 60.44 85 SER A C 1
ATOM 689 O O . SER A 1 85 ? -16.736 12.268 -4.334 1.00 60.44 85 SER A O 1
#

pLDDT: mean 87.07, std 14.03, range [48.25, 98.5]

Sequence (85 aa):
MSSNVIRHDNIIPLVTRQSIASRYHTVTKAINQEFWNSTSETTHSLYVGSYGRNTAINTSDIDILVEIPEDEYNRYSYSKWNGQS

Secondary structure (DSSP, 8-state):
--------TT-S-HHHHHHHHHHHHHHHHHHHHHHHS---SSSSEEE-HHHHTT--SS-S---EEE---HHHHHHHHT-SSS---

Solvent-accessible surface area (backbone atoms only — not comparable to full-atom values): 5285 Å² total; per-residue (Å²): 135,86,82,79,84,80,81,76,76,74,68,57,52,67,71,56,54,52,52,49,50,56,51,50,29,53,53,25,21,54,51,22,45,73,67,64,78,31,83,47,47,68,58,60,48,43,65,30,64,47,56,48,69,75,66,45,77,66,78,90,69,82,46,71,46,72,65,74,50,68,71,58,54,49,59,48,58,67,39,91,75,89,40,85,129

Organism: Gardnerella vaginalis (NCBI:txid2702)